Protein AF-A0A2J8MQV1-F1 (afdb_monomer_lite)

Secondary structure (DSSP, 8-state):
--TT-----SS--GGG-EEEEEEEEETTEEEEEEEEEPP----HHHHHHHHHHHHHHHHHHHHHHHHHHHHHHHHHHHHHHHHHHHIIIIIHHHHHHHHHHHHTS-HHHHHHHHHHHHHHHHHHHHHHHHHHHHHHHSPPPP----TTSHHHHTS--

Foldseek 3Di:
DPPPLDDDDDDDDQVPFAKDWRWDDDPVGIDIDIDTDDDDPPPVVVVVVVVVVVVVVVVVVVVVVVVVVVVVVVVVVVVVVVVVVCCVPPVVVVVVVVVVVVVPDDCVVVVVVVVVVVVVVVVVVVVVVVVVVVVVVPPDDPPPDDPPVVVVVVPPD

Radius of gyration: 40.16 Å; chains: 1; bounding box: 68×45×117 Å

InterPro domains:
  IPR013098 Immunoglobulin I-set [PF07679] (6-39)
  IPR013783 Immunoglobulin-like fold [G3DSA:2.60.40.10] (1-48)
  IPR036179 Immunoglobulin-like domain superfamily [SSF48726] (3-41)

Sequence (157 aa):
MHDSGLLNITKVSFSDRGKYTCVASNIYGTVNNTVTLRVIFTSGDMGVYYMVVCLVAFTIVMVLNITRLCMMSSHLKKTEKAINEFFRTEGAEKLQKAFEIAKRIPIITSAKTLELAKVTQFKTMEFARYIEELARSVPLPPLIMNCRTIMEEIMEV

Organism: Pan troglodytes (NCBI:txid9598)

Structure (mmCIF, N/CA/C/O backbone):
data_AF-A0A2J8MQV1-F1
#
_entry.id   AF-A0A2J8MQV1-F1
#
loop_
_atom_site.group_PDB
_atom_site.id
_atom_site.type_symbol
_atom_site.label_atom_id
_atom_site.label_alt_id
_atom_site.label_comp_id
_atom_site.label_asym_id
_atom_site.label_entity_id
_atom_site.label_seq_id
_atom_site.pdbx_PDB_ins_code
_atom_site.Cartn_x
_atom_site.Cartn_y
_atom_site.Cartn_z
_atom_site.occupancy
_atom_site.B_iso_or_equiv
_atom_site.auth_seq_id
_atom_site.auth_comp_id
_atom_site.auth_asym_id
_atom_site.auth_atom_id
_atom_site.pdbx_PDB_model_num
ATOM 1 N N . MET A 1 1 ? 18.955 -4.524 -45.601 1.00 44.69 1 MET A N 1
ATOM 2 C CA . MET A 1 1 ? 19.431 -3.339 -44.857 1.00 44.69 1 MET A CA 1
ATOM 3 C C . MET A 1 1 ? 18.470 -2.214 -45.195 1.00 44.69 1 MET A C 1
ATOM 5 O O . MET A 1 1 ? 18.226 -2.019 -46.374 1.00 44.69 1 MET A O 1
ATOM 9 N N . HIS A 1 2 ? 17.812 -1.593 -44.214 1.00 49.22 2 HIS A N 1
ATOM 10 C CA . HIS A 1 2 ? 16.998 -0.408 -44.497 1.00 49.22 2 HIS A CA 1
ATOM 11 C C . HIS A 1 2 ? 17.957 0.743 -44.821 1.00 49.22 2 HIS A C 1
ATOM 13 O O . HIS A 1 2 ? 18.796 1.081 -43.988 1.00 49.22 2 HIS A O 1
ATOM 19 N N . ASP A 1 3 ? 17.832 1.301 -46.023 1.00 57.62 3 ASP A N 1
ATOM 20 C CA . ASP A 1 3 ? 18.701 2.332 -46.621 1.00 57.62 3 ASP A CA 1
ATOM 21 C C . ASP A 1 3 ? 18.834 3.628 -45.793 1.00 57.62 3 ASP A C 1
ATOM 23 O O . ASP A 1 3 ? 19.667 4.481 -46.071 1.00 57.62 3 ASP A O 1
ATOM 27 N N . SER A 1 4 ? 18.020 3.791 -44.749 1.00 67.31 4 SER A N 1
ATOM 28 C CA . SER A 1 4 ? 17.912 5.012 -43.946 1.00 67.31 4 SER A CA 1
ATOM 29 C C . SER A 1 4 ? 18.487 4.907 -42.529 1.00 67.31 4 SER A C 1
ATOM 31 O O . SER A 1 4 ? 18.399 5.873 -41.774 1.00 67.31 4 SER A O 1
ATOM 33 N N . GLY A 1 5 ? 19.052 3.759 -42.126 1.00 78.19 5 GLY A N 1
ATOM 34 C CA . GLY A 1 5 ? 19.627 3.589 -40.779 1.00 78.19 5 GLY A CA 1
ATOM 35 C C . GLY A 1 5 ? 18.614 3.732 -39.629 1.00 78.19 5 GLY A C 1
ATOM 36 O O . GLY A 1 5 ? 19.009 3.927 -38.480 1.00 78.19 5 GLY A O 1
ATOM 37 N N . LEU A 1 6 ? 17.312 3.647 -39.925 1.00 84.12 6 LEU A N 1
ATOM 38 C CA . LEU A 1 6 ? 16.225 3.858 -38.971 1.00 84.12 6 LEU A CA 1
ATOM 39 C C . LEU A 1 6 ? 15.655 2.518 -38.474 1.00 84.12 6 LEU A C 1
ATOM 41 O O . LEU A 1 6 ? 15.270 1.668 -39.278 1.00 84.12 6 LEU A O 1
ATOM 45 N N . LEU A 1 7 ? 15.547 2.348 -37.152 1.00 87.94 7 LEU A N 1
ATOM 46 C CA . LEU A 1 7 ? 14.852 1.221 -36.519 1.00 87.94 7 LEU A CA 1
ATOM 47 C C . LEU A 1 7 ? 13.464 1.675 -36.044 1.00 87.94 7 LEU A C 1
ATOM 49 O O . LEU A 1 7 ? 13.370 2.512 -35.150 1.00 87.94 7 LEU A O 1
ATOM 53 N N . ASN A 1 8 ? 12.396 1.114 -36.622 1.00 90.06 8 ASN A N 1
ATOM 54 C CA . ASN A 1 8 ? 11.012 1.408 -36.237 1.00 90.06 8 ASN A CA 1
ATOM 55 C C . ASN A 1 8 ? 10.348 0.175 -35.599 1.00 90.06 8 ASN A C 1
ATOM 57 O O . ASN A 1 8 ? 10.250 -0.872 -36.237 1.00 90.06 8 ASN A O 1
ATOM 61 N N . ILE A 1 9 ? 9.882 0.304 -34.354 1.00 89.25 9 ILE A N 1
ATOM 62 C CA . ILE A 1 9 ? 9.206 -0.757 -33.590 1.00 89.25 9 ILE A CA 1
ATOM 63 C C . ILE A 1 9 ? 7.767 -0.297 -33.336 1.00 89.25 9 ILE A C 1
ATOM 65 O O . ILE A 1 9 ? 7.528 0.591 -32.524 1.00 89.25 9 ILE A O 1
ATOM 69 N N . THR A 1 10 ? 6.796 -0.881 -34.040 1.00 88.62 10 THR A N 1
ATOM 70 C CA . THR A 1 10 ? 5.396 -0.411 -34.033 1.00 88.62 10 THR A CA 1
ATOM 71 C C . THR A 1 10 ? 4.537 -1.009 -32.920 1.00 88.62 10 THR A C 1
ATOM 73 O O . THR A 1 10 ? 3.570 -0.387 -32.488 1.00 88.62 10 THR A O 1
ATOM 76 N N . LYS A 1 11 ? 4.870 -2.210 -32.439 1.00 88.88 11 LYS A N 1
ATOM 77 C CA . LYS A 1 11 ? 4.165 -2.897 -31.348 1.00 88.88 11 LYS A CA 1
ATOM 78 C C . LYS A 1 11 ? 5.157 -3.242 -30.248 1.00 88.88 11 LYS A C 1
ATOM 80 O O . LYS A 1 11 ? 5.698 -4.341 -30.228 1.00 88.88 11 LYS A O 1
ATOM 85 N N . VAL A 1 12 ? 5.407 -2.276 -29.370 1.00 88.75 12 VAL A N 1
ATOM 86 C CA . VAL A 1 12 ? 6.375 -2.425 -28.280 1.00 88.75 12 VAL A CA 1
ATOM 87 C C . VAL A 1 12 ? 5.858 -3.429 -27.247 1.00 88.75 12 VAL A C 1
ATOM 89 O O . VAL A 1 12 ? 4.745 -3.309 -26.737 1.00 88.75 12 VAL A O 1
ATOM 92 N N . SER A 1 13 ? 6.696 -4.405 -26.926 1.00 89.50 13 SER A N 1
ATOM 93 C CA . SER A 1 13 ? 6.485 -5.458 -25.938 1.00 89.50 13 SER A CA 1
ATOM 94 C C . SER A 1 13 ? 7.582 -5.415 -24.871 1.00 89.50 13 SER A C 1
ATOM 96 O O . SER A 1 13 ? 8.641 -4.821 -25.066 1.00 89.50 13 SER A O 1
ATOM 98 N N . PHE A 1 14 ? 7.378 -6.065 -23.723 1.00 87.94 14 PHE A N 1
ATOM 99 C CA . PHE A 1 14 ? 8.410 -6.082 -22.674 1.00 87.94 14 PHE A CA 1
ATOM 100 C C . PHE A 1 14 ? 9.694 -6.800 -23.104 1.00 87.94 14 PHE A C 1
ATOM 102 O O . PHE A 1 14 ? 10.765 -6.476 -22.598 1.00 87.94 14 PHE A O 1
ATOM 109 N N . SER A 1 15 ? 9.598 -7.741 -24.049 1.00 89.56 15 SER A N 1
ATOM 110 C CA . SER A 1 15 ? 10.752 -8.408 -24.659 1.00 89.56 15 SER A CA 1
ATOM 111 C C . SER A 1 15 ? 11.626 -7.472 -25.491 1.00 89.56 15 SER A C 1
ATOM 113 O O . SER A 1 15 ? 12.804 -7.765 -25.662 1.00 89.56 15 SER A O 1
ATOM 115 N N . ASP A 1 16 ? 11.099 -6.330 -25.943 1.00 91.88 16 ASP A N 1
ATOM 116 C CA . ASP A 1 16 ? 11.885 -5.315 -26.657 1.00 91.88 16 ASP A CA 1
ATOM 117 C C . ASP A 1 16 ? 12.737 -4.469 -25.700 1.00 91.88 16 ASP A C 1
ATOM 119 O O . ASP A 1 16 ? 13.541 -3.638 -26.112 1.00 91.88 16 ASP A O 1
ATOM 123 N N . ARG A 1 17 ? 12.594 -4.651 -24.384 1.00 93.19 17 ARG A N 1
ATOM 124 C CA . ARG A 1 17 ? 13.467 -3.992 -23.417 1.00 93.19 17 ARG A CA 1
ATOM 125 C C . ARG A 1 17 ? 14.894 -4.503 -23.594 1.00 93.19 17 ARG A C 1
ATOM 127 O O . ARG A 1 17 ? 15.179 -5.676 -23.371 1.00 93.19 17 ARG A O 1
ATOM 134 N N . GLY A 1 18 ? 15.824 -3.599 -23.875 1.00 94.56 18 GLY A N 1
ATOM 135 C CA . GLY A 1 18 ? 17.203 -4.004 -24.093 1.00 94.56 18 GLY A CA 1
ATOM 136 C C . GLY A 1 18 ? 18.123 -2.878 -24.522 1.00 94.56 18 GLY A C 1
ATOM 137 O O . GLY A 1 18 ? 17.766 -1.700 -24.526 1.00 94.56 18 GLY A O 1
ATOM 138 N N . LYS A 1 19 ? 19.350 -3.267 -24.856 1.00 95.25 19 LYS A N 1
ATOM 139 C CA . LYS A 1 19 ? 20.408 -2.378 -25.322 1.00 95.25 19 LYS A CA 1
ATOM 140 C C . LYS A 1 19 ? 20.495 -2.492 -26.845 1.00 95.25 19 LYS A C 1
ATOM 142 O O . LYS A 1 19 ? 20.796 -3.562 -27.362 1.00 95.25 19 LYS A O 1
ATOM 147 N N . TYR A 1 20 ? 20.230 -1.396 -27.540 1.00 93.75 20 TYR A N 1
ATOM 148 C CA . TYR A 1 20 ? 20.242 -1.305 -28.995 1.00 93.75 20 TYR A CA 1
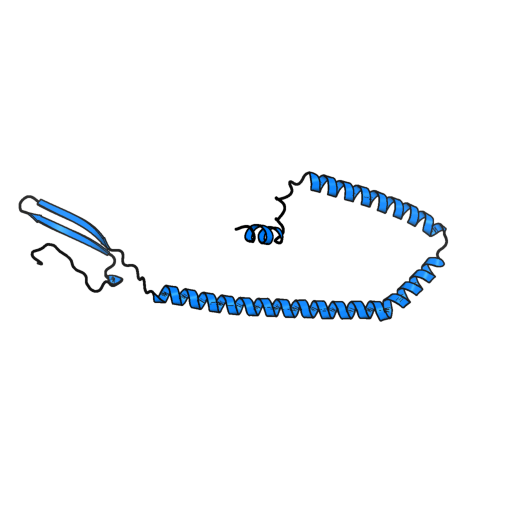ATOM 149 C C . TYR A 1 20 ? 21.486 -0.556 -29.447 1.00 93.75 20 TYR A C 1
ATOM 151 O O . TYR A 1 20 ? 21.658 0.622 -29.130 1.00 93.75 20 TYR A O 1
ATOM 159 N N . THR A 1 21 ? 22.347 -1.240 -30.193 1.00 93.38 21 THR A N 1
ATOM 160 C CA . THR A 1 21 ? 23.585 -0.667 -30.723 1.00 93.38 21 THR A CA 1
ATOM 161 C C . THR A 1 21 ? 23.430 -0.396 -32.212 1.00 93.38 21 THR A C 1
ATOM 163 O O . THR A 1 21 ? 23.207 -1.316 -32.993 1.00 93.38 21 THR A O 1
ATOM 166 N N . CYS A 1 22 ? 23.583 0.863 -32.606 1.00 91.56 22 CYS A N 1
ATOM 167 C CA . CYS A 1 22 ? 23.767 1.258 -33.992 1.00 91.56 22 CYS A CA 1
ATOM 168 C C . CYS A 1 22 ? 25.256 1.179 -34.336 1.00 91.56 22 CYS A C 1
ATOM 170 O O . CYS A 1 22 ? 26.084 1.753 -33.626 1.00 91.56 22 CYS A O 1
ATOM 172 N N . VAL A 1 23 ? 25.584 0.464 -35.408 1.00 91.06 23 VAL A N 1
ATOM 173 C CA . VAL A 1 23 ? 26.950 0.290 -35.909 1.00 91.06 23 VAL A CA 1
ATOM 174 C C . VAL A 1 23 ? 27.023 0.945 -37.283 1.00 91.06 23 VAL A C 1
ATOM 176 O O . VAL A 1 23 ? 26.394 0.468 -38.226 1.00 91.06 23 VAL A O 1
ATOM 179 N N . ALA A 1 24 ? 27.770 2.041 -37.392 1.00 90.12 24 ALA A N 1
ATOM 180 C CA . ALA A 1 24 ? 28.020 2.741 -38.647 1.00 90.12 24 ALA A CA 1
ATOM 181 C C . ALA A 1 24 ? 29.465 2.486 -39.082 1.00 90.12 24 ALA A C 1
ATOM 183 O O . ALA A 1 24 ? 30.393 2.752 -38.322 1.00 90.12 24 ALA A O 1
ATOM 184 N N . SER A 1 25 ? 29.666 1.972 -40.293 1.00 89.69 25 SER A N 1
ATOM 185 C CA . SER A 1 25 ? 30.989 1.622 -40.819 1.00 89.69 25 SER A CA 1
ATOM 186 C C . SER A 1 25 ? 31.221 2.297 -42.168 1.00 89.69 25 SER A C 1
ATOM 188 O O . SER A 1 25 ? 30.324 2.323 -43.010 1.00 89.69 25 SER A O 1
ATOM 190 N N . ASN A 1 26 ? 32.411 2.861 -42.364 1.00 88.62 26 ASN A N 1
ATOM 191 C CA . ASN A 1 26 ? 32.882 3.401 -43.636 1.00 88.62 26 ASN A CA 1
ATOM 192 C C . ASN A 1 26 ? 34.337 2.960 -43.895 1.00 88.62 26 ASN A C 1
ATOM 194 O O . ASN A 1 26 ? 34.946 2.265 -43.084 1.00 88.62 26 ASN A O 1
ATOM 198 N N . ILE A 1 27 ? 34.917 3.394 -45.017 1.00 93.75 27 ILE A N 1
ATOM 199 C CA . ILE A 1 27 ? 36.298 3.044 -45.402 1.00 93.75 27 ILE A CA 1
ATOM 200 C C . ILE A 1 27 ? 37.377 3.541 -44.422 1.00 93.75 27 ILE A C 1
ATOM 202 O O . ILE A 1 27 ? 38.510 3.075 -44.482 1.00 93.75 27 ILE A O 1
ATOM 206 N N . TYR A 1 28 ? 37.042 4.480 -43.535 1.00 91.75 28 TYR A N 1
ATOM 207 C CA . TYR A 1 28 ? 37.962 5.090 -42.574 1.00 91.75 28 TYR A CA 1
ATOM 208 C C . TYR A 1 28 ? 37.806 4.532 -41.152 1.00 91.75 28 TYR A C 1
ATOM 210 O O . TYR A 1 28 ? 38.646 4.811 -40.299 1.00 91.75 28 TYR A O 1
ATOM 218 N N . GLY A 1 29 ? 36.756 3.754 -40.867 1.00 90.62 29 GLY A N 1
ATOM 219 C CA . GLY A 1 29 ? 36.537 3.176 -39.545 1.00 90.62 29 GLY A CA 1
ATOM 220 C C . GLY A 1 29 ? 35.088 2.792 -39.256 1.00 90.62 29 GLY A C 1
ATOM 221 O O . GLY A 1 29 ? 34.203 2.870 -40.103 1.00 90.62 29 GLY A O 1
ATOM 222 N N . THR A 1 30 ? 34.849 2.353 -38.019 1.00 92.88 30 THR A N 1
ATOM 223 C CA . THR A 1 30 ? 33.524 1.948 -37.527 1.00 92.88 30 THR A CA 1
ATOM 224 C C . THR A 1 30 ? 33.219 2.646 -36.207 1.00 92.88 30 THR A C 1
ATOM 226 O O . THR A 1 30 ? 34.070 2.701 -35.321 1.00 92.88 30 THR A O 1
ATOM 229 N N . VAL A 1 31 ? 32.003 3.174 -36.073 1.00 92.12 31 VAL A N 1
ATOM 230 C CA . VAL A 1 31 ? 31.501 3.865 -34.884 1.00 92.12 31 VAL A CA 1
ATOM 231 C C . VAL A 1 31 ? 30.268 3.140 -34.362 1.00 92.12 31 VAL A C 1
ATOM 233 O O . VAL A 1 31 ? 29.344 2.839 -35.118 1.00 92.12 31 VAL A O 1
ATOM 236 N N . ASN A 1 32 ? 30.242 2.909 -33.049 1.00 93.56 32 ASN A N 1
ATOM 237 C CA . ASN A 1 32 ? 29.134 2.257 -32.364 1.00 93.56 32 ASN A CA 1
ATOM 238 C C . ASN A 1 32 ? 28.455 3.253 -31.425 1.00 93.56 32 ASN A C 1
ATOM 240 O O . ASN A 1 32 ? 29.099 3.791 -30.527 1.00 93.56 32 ASN A O 1
ATOM 244 N N . ASN A 1 33 ? 27.150 3.453 -31.586 1.00 91.94 33 ASN A N 1
ATOM 245 C CA . ASN A 1 33 ? 26.333 4.212 -30.644 1.00 91.94 33 ASN A CA 1
ATOM 246 C C . ASN A 1 33 ? 25.327 3.283 -29.981 1.00 91.94 33 ASN A C 1
ATOM 248 O O . ASN A 1 33 ? 24.664 2.509 -30.664 1.00 91.94 33 ASN A O 1
ATOM 252 N N . THR A 1 34 ? 25.193 3.36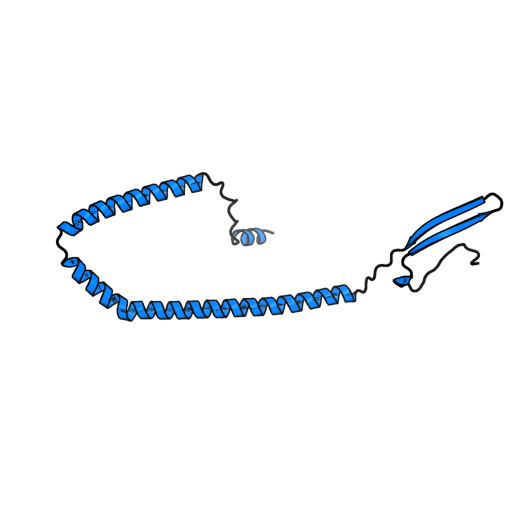0 -28.661 1.00 94.06 34 THR A N 1
ATOM 253 C CA . THR A 1 34 ? 24.301 2.461 -27.940 1.00 94.06 34 THR A CA 1
ATOM 254 C C . THR A 1 34 ? 23.243 3.190 -27.126 1.00 94.06 34 THR A C 1
ATOM 256 O O . THR A 1 34 ? 23.564 4.041 -26.304 1.00 94.06 34 THR A O 1
ATOM 259 N N . VAL A 1 35 ? 21.987 2.774 -27.289 1.00 93.50 35 VAL A N 1
ATOM 260 C CA . VAL A 1 35 ? 20.816 3.282 -26.569 1.00 93.50 35 VAL A CA 1
ATOM 261 C C . VAL A 1 35 ? 20.188 2.158 -25.747 1.00 93.50 35 VAL A C 1
ATOM 263 O O . VAL A 1 35 ? 20.167 1.005 -26.165 1.00 93.50 35 VAL A O 1
ATOM 266 N N . THR A 1 36 ? 19.671 2.474 -24.562 1.00 94.81 36 THR A N 1
ATOM 267 C CA . THR A 1 36 ? 18.910 1.511 -23.750 1.00 94.81 36 THR A CA 1
ATOM 268 C C . THR A 1 36 ? 17.424 1.809 -23.875 1.00 94.81 36 THR A C 1
ATOM 270 O O . THR A 1 36 ? 16.970 2.865 -23.440 1.00 94.81 36 THR A O 1
ATOM 273 N N . LEU A 1 37 ? 16.662 0.877 -24.441 1.00 93.19 37 LEU A N 1
ATOM 274 C CA . LEU A 1 37 ? 15.211 0.968 -24.534 1.00 93.19 37 LEU A CA 1
ATOM 275 C C . LEU A 1 37 ? 14.584 0.443 -23.239 1.00 93.19 37 LEU A C 1
ATOM 277 O O . LEU A 1 37 ? 14.739 -0.728 -22.882 1.00 93.19 37 LEU A O 1
ATOM 281 N N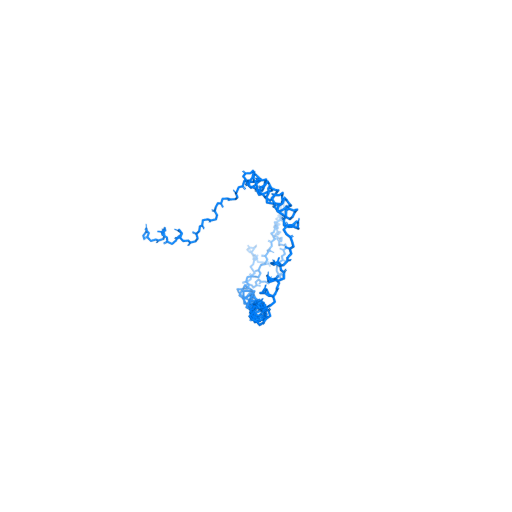 . ARG A 1 38 ? 13.868 1.317 -22.523 1.00 91.12 38 ARG A N 1
ATOM 282 C CA . ARG A 1 38 ? 13.066 0.946 -21.353 1.00 91.12 38 ARG A CA 1
ATOM 283 C C . ARG A 1 38 ? 11.598 0.899 -21.752 1.00 91.12 38 ARG A C 1
ATOM 285 O O . ARG A 1 38 ? 11.035 1.913 -22.145 1.00 91.12 38 ARG A O 1
ATOM 292 N N . VAL A 1 39 ? 10.983 -0.265 -21.589 1.00 89.31 39 VAL A N 1
ATOM 293 C CA . VAL A 1 39 ? 9.549 -0.458 -21.815 1.00 89.31 39 VAL A CA 1
ATOM 294 C C . VAL A 1 39 ? 8.835 -0.429 -20.468 1.00 89.31 39 VAL A C 1
ATOM 296 O O . VAL A 1 39 ? 9.226 -1.143 -19.543 1.00 89.31 39 VAL A O 1
ATOM 299 N N . ILE A 1 40 ? 7.815 0.421 -20.349 1.00 82.94 40 ILE A N 1
ATOM 300 C CA . ILE A 1 40 ? 6.962 0.531 -19.162 1.00 82.94 40 ILE A CA 1
ATOM 301 C C . ILE A 1 40 ? 5.549 0.164 -19.599 1.00 82.94 40 ILE A C 1
ATOM 303 O O . ILE A 1 40 ? 5.007 0.771 -20.519 1.00 82.94 40 ILE A O 1
ATOM 307 N N . PHE A 1 41 ? 4.949 -0.824 -18.939 1.00 74.00 41 PHE A N 1
ATOM 308 C CA . PHE A 1 41 ? 3.528 -1.090 -19.107 1.00 74.00 41 PHE A CA 1
ATOM 309 C C . PHE A 1 41 ? 2.735 -0.036 -18.341 1.00 74.00 41 PHE A C 1
ATOM 311 O O . PHE A 1 41 ? 2.586 -0.113 -17.126 1.00 74.00 41 PHE A O 1
ATOM 318 N N . THR A 1 42 ? 2.210 0.947 -19.064 1.00 68.69 42 THR A N 1
ATOM 319 C CA . THR A 1 42 ? 1.131 1.810 -18.581 1.00 68.69 42 THR A CA 1
ATOM 320 C C . THR A 1 42 ? -0.190 1.226 -19.062 1.00 68.69 42 THR A C 1
ATOM 322 O O . THR A 1 42 ? -0.921 1.835 -19.839 1.00 68.69 42 THR A O 1
ATOM 325 N N . SER A 1 43 ? -0.485 -0.011 -18.669 1.00 67.19 43 SER A N 1
ATOM 326 C CA . SER A 1 43 ? -1.851 -0.516 -18.776 1.00 67.19 43 SER A CA 1
ATOM 327 C C . SER A 1 43 ? -2.693 0.364 -17.860 1.00 67.19 43 SER A C 1
ATOM 329 O O . SER A 1 43 ? -2.564 0.260 -16.637 1.00 67.19 43 SER A O 1
ATOM 331 N N . GLY A 1 44 ? -3.496 1.258 -18.442 1.00 65.62 44 GLY A N 1
ATOM 332 C CA . GLY A 1 44 ? -4.405 2.136 -17.697 1.00 65.62 44 GLY A CA 1
ATOM 333 C C . GLY A 1 44 ? -5.252 1.367 -16.677 1.00 65.62 44 GLY A C 1
ATOM 334 O O . GLY A 1 44 ? -5.576 1.890 -15.616 1.00 65.62 44 GLY A O 1
ATOM 335 N N . ASP A 1 45 ? -5.473 0.078 -16.933 1.00 66.62 45 ASP A N 1
ATOM 336 C CA . ASP A 1 45 ? -6.236 -0.831 -16.086 1.00 66.62 45 ASP A CA 1
ATOM 337 C C . ASP A 1 45 ? -5.498 -1.308 -14.832 1.00 66.62 45 ASP A C 1
ATOM 339 O O . ASP A 1 45 ? -6.150 -1.617 -13.842 1.00 66.62 45 ASP A O 1
ATOM 343 N N . MET A 1 46 ? -4.159 -1.347 -14.807 1.00 78.19 46 MET A N 1
ATOM 344 C CA . MET A 1 46 ? -3.439 -1.797 -13.602 1.00 78.19 46 MET A CA 1
ATOM 345 C C . MET A 1 46 ? -3.589 -0.788 -12.467 1.00 78.19 46 MET A C 1
ATOM 347 O O . MET A 1 46 ? -3.779 -1.182 -11.320 1.00 78.19 46 MET A O 1
ATOM 351 N N . GLY A 1 47 ? -3.588 0.511 -12.782 1.00 80.25 47 GLY A N 1
ATOM 352 C CA . GLY A 1 47 ? -3.899 1.554 -11.804 1.00 80.25 47 GLY A CA 1
ATOM 353 C C . GLY A 1 47 ? -5.315 1.393 -11.252 1.00 80.25 47 GLY A C 1
ATOM 354 O O . GLY A 1 47 ? -5.499 1.333 -10.040 1.00 80.25 47 GLY A O 1
ATOM 355 N N . VAL A 1 48 ? -6.306 1.234 -12.134 1.00 84.31 48 VAL A N 1
ATOM 356 C CA . VAL A 1 48 ? -7.712 1.033 -11.744 1.00 84.31 48 VAL A CA 1
ATOM 357 C C . VAL A 1 48 ? -7.889 -0.247 -10.922 1.00 84.31 48 VAL A C 1
ATOM 359 O O . VAL A 1 48 ? -8.578 -0.226 -9.906 1.00 84.31 48 VAL A O 1
ATOM 362 N N . TYR A 1 49 ? -7.213 -1.335 -11.291 1.00 87.62 49 TYR A N 1
ATOM 363 C CA . TYR A 1 49 ? -7.220 -2.595 -10.553 1.00 87.62 49 TYR A CA 1
ATOM 364 C C . TYR A 1 49 ? -6.724 -2.412 -9.114 1.00 87.62 49 TYR A C 1
ATOM 366 O O . TYR A 1 49 ? -7.427 -2.787 -8.176 1.00 87.62 49 TYR A O 1
ATOM 374 N N . TYR A 1 50 ? -5.564 -1.775 -8.915 1.00 88.75 50 TYR A N 1
ATOM 375 C CA . TYR A 1 50 ? -5.055 -1.508 -7.566 1.00 88.75 50 TYR A CA 1
ATOM 376 C C . TYR A 1 50 ? -5.977 -0.571 -6.778 1.00 88.75 50 TYR A C 1
ATOM 378 O O . TYR A 1 50 ? -6.196 -0.807 -5.592 1.00 88.75 50 TYR A O 1
ATOM 386 N N . MET A 1 51 ? -6.578 0.436 -7.420 1.00 90.69 51 MET A N 1
ATOM 387 C CA . MET A 1 51 ? -7.548 1.320 -6.762 1.00 90.69 51 MET A CA 1
ATOM 388 C C . MET A 1 51 ? -8.786 0.556 -6.284 1.00 90.69 51 MET A C 1
ATOM 390 O O . MET A 1 51 ? -9.201 0.719 -5.138 1.00 90.69 51 MET A O 1
ATOM 394 N N . VAL A 1 52 ? -9.348 -0.319 -7.120 1.00 93.19 52 VAL A N 1
ATOM 395 C CA . VAL A 1 52 ? -10.507 -1.146 -6.755 1.00 93.19 52 VAL A CA 1
ATOM 396 C C . VAL A 1 52 ? -10.153 -2.115 -5.627 1.00 93.19 52 VAL A C 1
ATOM 398 O O . VAL A 1 52 ? -10.888 -2.193 -4.644 1.00 93.19 52 VAL A O 1
ATOM 401 N N . VAL A 1 53 ? -9.012 -2.805 -5.714 1.00 95.56 53 VAL A N 1
ATOM 402 C CA . VAL A 1 53 ? -8.540 -3.715 -4.655 1.00 95.56 53 VAL A CA 1
ATOM 403 C C . VAL A 1 53 ? -8.372 -2.972 -3.329 1.00 95.56 53 VAL A C 1
ATOM 405 O O . VAL A 1 53 ? -8.835 -3.455 -2.295 1.00 95.56 53 VAL A O 1
ATOM 408 N N . CYS A 1 54 ? -7.778 -1.777 -3.350 1.00 95.88 54 CYS A N 1
ATOM 409 C CA . CYS A 1 54 ? -7.643 -0.935 -2.165 1.00 95.88 54 CYS A CA 1
ATOM 410 C C . CYS A 1 54 ? -9.008 -0.561 -1.578 1.00 95.88 54 CYS A C 1
ATOM 412 O O . CYS A 1 54 ? -9.211 -0.731 -0.379 1.00 95.88 54 CYS A O 1
ATOM 414 N N . LEU A 1 55 ? -9.964 -0.104 -2.393 1.00 96.62 55 LEU A N 1
ATOM 415 C CA . LEU A 1 55 ? -11.306 0.255 -1.917 1.00 96.62 55 LEU A CA 1
ATOM 416 C C . LEU A 1 55 ? -12.029 -0.938 -1.276 1.00 96.62 55 LEU A C 1
ATOM 418 O O . LEU A 1 55 ? -12.615 -0.806 -0.199 1.00 96.62 55 LEU A O 1
ATOM 422 N N . VAL A 1 56 ? -11.945 -2.120 -1.887 1.00 97.56 56 VAL A N 1
ATOM 423 C CA . VAL A 1 56 ? -12.520 -3.348 -1.318 1.00 97.56 56 VAL A CA 1
ATOM 424 C C . VAL A 1 56 ? -11.848 -3.694 0.015 1.00 97.56 56 VAL A C 1
ATOM 426 O O . VAL A 1 56 ? -12.533 -3.952 1.002 1.00 97.56 56 VAL A O 1
ATOM 429 N N . ALA A 1 57 ? -10.520 -3.627 0.099 1.00 97.12 57 ALA A N 1
ATOM 430 C CA . ALA A 1 57 ? -9.807 -3.878 1.349 1.00 97.12 57 ALA A CA 1
ATOM 431 C C . ALA A 1 57 ? -10.193 -2.871 2.450 1.00 97.12 57 ALA A C 1
ATOM 433 O O . ALA A 1 57 ? -10.490 -3.273 3.576 1.00 97.12 57 ALA A O 1
ATOM 434 N N . PHE A 1 58 ? -10.258 -1.575 2.129 1.00 97.88 58 PHE A N 1
ATOM 435 C CA . PHE A 1 58 ? -10.654 -0.528 3.073 1.00 97.88 58 PHE A CA 1
ATOM 436 C C . PHE A 1 58 ? -12.079 -0.719 3.590 1.00 97.88 58 PHE A C 1
ATOM 438 O O . PHE A 1 58 ? -12.304 -0.600 4.792 1.00 97.88 58 PHE A O 1
ATOM 445 N N . THR A 1 59 ? -13.032 -1.052 2.719 1.00 97.38 59 THR A N 1
ATOM 446 C CA . THR A 1 59 ? -14.425 -1.289 3.134 1.00 97.38 59 THR A CA 1
ATOM 447 C C . THR A 1 59 ? -14.546 -2.496 4.065 1.00 97.38 59 THR A C 1
ATOM 449 O O . THR A 1 59 ? -15.204 -2.395 5.101 1.00 97.38 59 THR A O 1
ATOM 452 N N . ILE A 1 60 ? -13.847 -3.600 3.778 1.00 97.56 60 ILE A N 1
ATOM 453 C CA . ILE A 1 60 ? -13.810 -4.782 4.656 1.00 97.56 60 ILE A CA 1
ATOM 454 C C . ILE A 1 60 ? -13.217 -4.417 6.021 1.00 97.56 60 ILE A C 1
ATOM 456 O O . ILE A 1 60 ? -13.819 -4.697 7.059 1.00 97.56 60 ILE A O 1
ATOM 460 N N . VAL A 1 61 ? -12.059 -3.750 6.034 1.00 97.31 61 VAL A N 1
ATOM 461 C CA . VAL A 1 61 ? -11.394 -3.321 7.271 1.00 97.31 61 VAL A CA 1
ATOM 462 C C . VAL A 1 61 ? -12.291 -2.372 8.066 1.00 97.31 61 VAL A C 1
ATOM 464 O O . VAL A 1 61 ? -12.408 -2.517 9.281 1.00 97.31 61 VAL A O 1
ATOM 467 N N . MET A 1 62 ? -12.970 -1.433 7.410 1.00 96.69 62 MET A N 1
ATOM 468 C CA . MET A 1 62 ? -13.888 -0.502 8.061 1.00 96.69 62 MET A CA 1
ATOM 469 C C . MET A 1 62 ? -15.062 -1.235 8.717 1.00 96.69 62 MET A C 1
ATOM 471 O O . MET A 1 62 ? -15.344 -0.987 9.886 1.00 96.69 62 MET A O 1
ATOM 475 N N . VAL A 1 63 ? -15.700 -2.189 8.029 1.00 96.81 63 VAL A N 1
ATOM 476 C CA . VAL A 1 63 ? -16.797 -2.989 8.605 1.00 96.81 63 VAL A CA 1
ATOM 477 C C . VAL A 1 63 ? -16.312 -3.821 9.796 1.00 96.81 63 VAL A C 1
ATOM 479 O O . VAL A 1 63 ? -16.981 -3.868 10.830 1.00 96.81 63 VAL A O 1
ATOM 482 N N . LEU A 1 64 ? -15.127 -4.433 9.709 1.00 96.12 64 LEU A N 1
ATOM 483 C CA . LEU A 1 64 ? -14.531 -5.171 10.829 1.00 96.12 64 LEU A CA 1
ATOM 484 C C . LEU A 1 64 ? -14.239 -4.259 12.032 1.00 96.12 64 LEU A C 1
ATOM 486 O O . LEU A 1 64 ? -14.500 -4.634 13.175 1.00 96.12 64 LEU A O 1
ATOM 490 N N . ASN A 1 65 ? -13.751 -3.042 11.797 1.00 92.25 65 ASN A N 1
ATOM 491 C CA . ASN A 1 65 ? -13.505 -2.072 12.864 1.00 92.25 65 ASN A CA 1
ATOM 492 C C . ASN A 1 65 ? -14.807 -1.552 13.488 1.00 92.25 65 ASN A C 1
ATOM 494 O O . ASN A 1 65 ? -14.910 -1.486 14.713 1.00 92.25 65 ASN A O 1
ATOM 498 N N . ILE A 1 66 ? -15.826 -1.251 12.677 1.00 95.12 66 ILE A N 1
ATOM 499 C CA . ILE A 1 66 ? -17.145 -0.823 13.162 1.00 95.12 66 ILE A CA 1
ATOM 500 C C . ILE A 1 66 ? -17.781 -1.932 13.999 1.00 95.12 66 ILE A C 1
ATOM 502 O O . ILE A 1 66 ? -18.226 -1.678 15.112 1.00 95.12 66 ILE A O 1
ATOM 506 N N . THR A 1 67 ? -17.779 -3.177 13.521 1.00 93.56 67 THR A N 1
ATOM 507 C CA . THR A 1 67 ? -18.345 -4.308 14.275 1.00 93.56 67 THR A CA 1
ATOM 508 C C . THR A 1 67 ? -17.611 -4.548 15.596 1.00 93.56 67 THR A C 1
ATOM 510 O O . THR A 1 67 ? -18.264 -4.761 16.618 1.00 93.56 67 THR A O 1
ATOM 513 N N . ARG A 1 68 ? -16.274 -4.439 15.628 1.00 92.94 68 ARG A N 1
ATOM 514 C CA . ARG A 1 68 ? -15.486 -4.479 16.876 1.00 92.94 68 ARG A CA 1
ATOM 515 C C . ARG A 1 68 ? -15.878 -3.361 17.840 1.00 92.94 68 ARG A C 1
ATOM 517 O O . ARG A 1 68 ? -16.100 -3.635 19.020 1.00 92.94 68 ARG A O 1
ATOM 524 N N . LEU A 1 69 ? -16.010 -2.132 17.342 1.00 92.75 69 LEU A N 1
ATOM 525 C CA . LEU A 1 69 ? -16.411 -0.973 18.139 1.00 92.75 69 LEU A CA 1
ATOM 526 C C . LEU A 1 69 ? -17.839 -1.126 18.682 1.00 92.75 69 LEU A C 1
ATOM 528 O O . LEU A 1 69 ? -18.089 -0.864 19.858 1.00 92.75 69 LEU A O 1
ATOM 532 N N . CYS A 1 70 ? -18.776 -1.599 17.859 1.00 88.38 70 CYS A N 1
ATOM 533 C CA . CYS A 1 70 ? -20.157 -1.880 18.246 1.00 88.38 70 CYS A CA 1
ATOM 534 C C . CYS A 1 70 ? -20.247 -2.992 19.296 1.00 88.38 70 CYS A C 1
ATOM 536 O O . CYS A 1 70 ? -20.973 -2.850 20.278 1.00 88.38 70 CYS A O 1
ATOM 538 N N . MET A 1 71 ? -19.483 -4.079 19.146 1.00 87.25 71 MET A N 1
ATOM 539 C CA . MET A 1 71 ? -19.428 -5.118 20.174 1.00 87.25 71 MET A CA 1
ATOM 540 C C . MET A 1 71 ? -18.878 -4.554 21.488 1.00 87.25 71 MET A C 1
ATOM 542 O O . MET A 1 71 ? -19.527 -4.705 22.521 1.00 87.25 71 MET A O 1
ATOM 546 N N . MET A 1 72 ? -17.760 -3.825 21.458 1.00 90.06 72 MET A N 1
ATOM 547 C CA . MET A 1 72 ? -17.154 -3.248 22.664 1.00 90.06 72 MET A CA 1
ATOM 548 C C . MET A 1 72 ? -18.078 -2.236 23.356 1.00 90.06 72 MET A C 1
ATOM 550 O O . MET A 1 72 ? -18.322 -2.330 24.556 1.00 90.06 72 MET A O 1
ATOM 554 N N . SER A 1 73 ? -18.670 -1.313 22.598 1.00 85.69 73 SER A N 1
ATOM 555 C CA . SER A 1 73 ? -19.650 -0.351 23.123 1.00 85.69 73 SER A CA 1
ATOM 556 C C . SER A 1 73 ? -20.905 -1.030 23.679 1.00 85.69 73 SER A C 1
ATOM 558 O O . SER A 1 73 ? -21.434 -0.592 24.700 1.00 85.69 73 SER A O 1
ATOM 560 N N . SER A 1 74 ? -21.361 -2.133 23.075 1.00 88.12 74 SER A N 1
ATOM 561 C CA . SER A 1 74 ? -22.481 -2.915 23.613 1.00 88.12 74 SER A CA 1
ATOM 562 C C . SER A 1 74 ? -22.128 -3.593 24.941 1.00 88.12 74 SER A C 1
ATOM 564 O O . SER A 1 74 ? -22.961 -3.623 25.849 1.00 88.12 74 SER A O 1
ATOM 566 N N . HIS A 1 75 ? -20.891 -4.082 25.088 1.00 82.62 75 HIS A N 1
ATOM 567 C CA . HIS A 1 75 ? -20.384 -4.628 26.344 1.00 82.62 75 HIS A CA 1
ATOM 568 C C . HIS A 1 75 ? -20.312 -3.547 27.421 1.00 82.62 75 HIS A C 1
ATOM 570 O O . HIS A 1 75 ? -20.812 -3.779 28.517 1.00 82.62 75 HIS A O 1
ATOM 576 N N . LEU A 1 76 ? -19.799 -2.358 27.089 1.00 78.62 76 LEU A N 1
ATOM 577 C CA . LEU A 1 76 ? -19.743 -1.225 28.015 1.00 78.62 76 LEU A CA 1
ATOM 578 C C . LEU A 1 76 ? -21.138 -0.792 28.489 1.00 78.62 76 LEU A C 1
ATOM 580 O O . LEU A 1 76 ? -21.354 -0.640 29.689 1.00 78.62 76 LEU A O 1
ATOM 584 N N . LYS A 1 77 ? -22.119 -0.693 27.581 1.00 84.62 77 LYS A N 1
ATOM 585 C CA . LYS A 1 77 ? -23.517 -0.402 27.952 1.00 84.62 77 LYS A CA 1
ATOM 586 C C . LYS A 1 77 ? -24.128 -1.478 28.848 1.00 84.62 77 LYS A C 1
ATOM 588 O O . LYS A 1 77 ? -24.871 -1.162 29.776 1.00 84.62 77 LYS A O 1
ATOM 593 N N . LYS A 1 78 ? -23.838 -2.757 28.581 1.00 85.06 78 LYS A N 1
ATOM 594 C CA . LYS A 1 78 ? -24.290 -3.861 29.442 1.00 85.06 78 LYS A CA 1
ATOM 595 C C . LYS A 1 78 ? -23.654 -3.775 30.830 1.00 85.06 78 LYS A C 1
ATOM 597 O O . LYS A 1 78 ? -24.368 -3.944 31.814 1.00 85.06 78 LYS A O 1
ATOM 602 N N . THR A 1 79 ? -22.355 -3.477 30.919 1.00 79.44 79 THR A N 1
ATOM 603 C CA . THR A 1 79 ? -21.665 -3.315 32.207 1.00 79.44 79 THR A CA 1
ATOM 604 C C . THR A 1 79 ? -22.159 -2.093 32.970 1.00 79.44 79 THR A C 1
ATOM 606 O O . THR A 1 79 ? -22.403 -2.198 34.163 1.00 79.44 79 THR A O 1
ATOM 609 N N . GLU A 1 80 ? -22.394 -0.968 32.294 1.00 85.81 80 GLU A N 1
ATOM 610 C CA . GLU A 1 80 ? -22.945 0.246 32.904 1.00 85.81 80 GLU A CA 1
ATOM 611 C C . GLU A 1 80 ? -24.325 -0.021 33.510 1.00 85.81 80 GLU A C 1
ATOM 613 O O . GLU A 1 80 ? -24.566 0.302 34.672 1.00 85.81 80 GLU A O 1
ATOM 618 N N . LYS A 1 81 ? -25.215 -0.686 32.761 1.00 84.31 81 LYS A N 1
ATOM 619 C CA . LYS A 1 81 ? -26.547 -1.047 33.257 1.00 84.31 81 LYS A CA 1
ATOM 620 C C . LYS A 1 81 ? -26.469 -1.976 34.473 1.00 84.31 81 LYS A C 1
ATOM 622 O O . LYS A 1 81 ? -27.178 -1.737 35.445 1.00 84.31 81 LYS A O 1
ATOM 627 N N . ALA A 1 82 ? -25.602 -2.990 34.433 1.00 81.69 82 ALA A N 1
ATOM 628 C CA . ALA A 1 82 ? -25.416 -3.923 35.545 1.00 81.69 82 ALA A CA 1
ATOM 629 C C . ALA A 1 82 ? -24.864 -3.226 36.800 1.00 81.69 82 ALA A C 1
ATOM 631 O O . ALA A 1 82 ? -25.346 -3.474 37.901 1.00 81.69 82 ALA A O 1
ATOM 632 N N . ILE A 1 83 ? -23.901 -2.314 36.634 1.00 80.31 83 ILE A N 1
ATOM 633 C CA . ILE A 1 83 ? -23.347 -1.511 37.730 1.00 80.31 83 ILE A CA 1
ATOM 634 C C . ILE A 1 83 ? -24.429 -0.594 38.316 1.00 80.31 83 ILE A C 1
ATOM 636 O O . ILE A 1 83 ? -24.616 -0.566 39.531 1.00 80.31 83 ILE A O 1
ATOM 640 N N . ASN A 1 84 ? -25.180 0.119 37.473 1.00 77.69 84 ASN A N 1
ATOM 641 C CA . ASN A 1 84 ? -26.247 1.015 37.919 1.00 77.69 84 ASN A CA 1
ATOM 642 C C . ASN A 1 84 ? -27.355 0.263 38.677 1.00 77.69 84 ASN A C 1
ATOM 644 O O . ASN A 1 84 ? -27.897 0.760 39.660 1.00 77.69 84 ASN A O 1
ATOM 648 N N . GLU A 1 85 ? -27.671 -0.959 38.250 1.00 81.12 85 GLU A N 1
ATOM 649 C CA . GLU A 1 85 ? -28.645 -1.817 38.921 1.00 81.12 85 GLU A CA 1
ATOM 650 C C . GLU A 1 85 ? -28.122 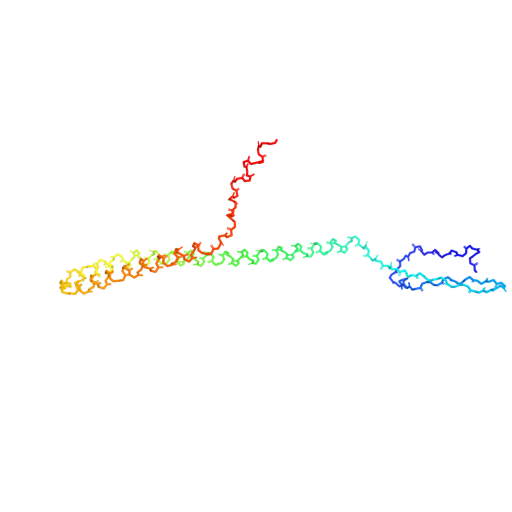-2.329 40.271 1.00 81.12 85 GLU A C 1
ATOM 652 O O . GLU A 1 85 ? -28.835 -2.216 41.267 1.00 81.12 85 GLU A O 1
ATOM 657 N N . PHE A 1 86 ? -26.855 -2.754 40.341 1.00 73.12 86 PHE A N 1
ATOM 658 C CA . PHE A 1 86 ? -26.189 -3.180 41.578 1.00 73.12 86 PHE A CA 1
ATOM 659 C C . PHE A 1 86 ? -26.144 -2.066 42.639 1.00 73.12 86 PHE A C 1
ATOM 661 O O . PHE A 1 86 ? -26.483 -2.284 43.804 1.00 73.12 86 PHE A O 1
ATOM 668 N N . PHE A 1 87 ? -25.797 -0.837 42.241 1.00 69.75 87 PHE A N 1
ATOM 669 C CA . PHE A 1 87 ? -25.830 0.320 43.143 1.00 69.75 87 PHE A CA 1
ATOM 670 C C . PHE A 1 87 ? -27.251 0.676 43.594 1.00 69.75 87 PHE A C 1
ATOM 672 O O . PHE A 1 87 ? -27.439 1.110 44.732 1.00 69.75 87 PHE A O 1
ATOM 679 N N . ARG A 1 88 ? -28.256 0.465 42.737 1.00 70.31 88 ARG A N 1
ATOM 680 C CA . ARG A 1 88 ? -29.656 0.740 43.068 1.00 70.31 88 ARG A CA 1
ATOM 681 C C . ARG A 1 88 ? -30.249 -0.278 44.045 1.00 70.31 88 ARG A C 1
ATOM 683 O O . ARG A 1 88 ? -31.077 0.116 44.860 1.00 70.31 88 ARG A O 1
ATOM 690 N N . THR A 1 89 ? -29.848 -1.550 43.981 1.00 67.50 89 THR A N 1
ATOM 691 C CA . THR A 1 89 ? -30.416 -2.617 44.825 1.00 67.50 89 THR A CA 1
ATOM 692 C C . THR A 1 89 ? -29.604 -2.909 46.084 1.00 67.50 89 THR A C 1
ATOM 694 O O . THR A 1 89 ? -30.196 -3.120 47.133 1.00 67.50 89 THR A O 1
ATOM 697 N N . GLU A 1 90 ? -28.269 -2.905 46.020 1.00 63.00 90 GLU A N 1
ATOM 698 C CA . GLU A 1 90 ? -27.414 -3.183 47.187 1.00 63.00 90 GLU A CA 1
ATOM 699 C C . GLU A 1 90 ? -26.729 -1.932 47.745 1.00 63.00 90 GLU A C 1
ATOM 701 O O . GLU A 1 90 ? -26.458 -1.865 48.944 1.00 63.00 90 GLU A O 1
ATOM 706 N N . GLY A 1 91 ? -26.467 -0.922 46.910 1.00 60.16 91 GLY A N 1
ATOM 707 C CA . GLY A 1 91 ? -25.690 0.261 47.288 1.00 60.16 91 GLY A CA 1
ATOM 708 C C . GLY A 1 91 ? -26.350 1.111 48.372 1.00 60.16 91 GLY A C 1
ATOM 709 O O . GLY A 1 91 ? -25.717 1.379 49.387 1.00 60.16 91 GLY A O 1
ATOM 710 N N . ALA A 1 92 ? -27.616 1.504 48.212 1.00 63.28 92 ALA A N 1
ATOM 711 C CA . ALA A 1 92 ? -28.286 2.374 49.185 1.00 63.28 92 ALA A CA 1
ATOM 712 C C . ALA A 1 92 ? -28.421 1.713 50.570 1.00 63.28 92 ALA A C 1
ATOM 714 O O . ALA A 1 92 ? -28.088 2.318 51.585 1.00 63.28 92 ALA A O 1
ATOM 715 N N . GLU A 1 93 ? -28.832 0.445 50.619 1.00 65.75 93 GLU A N 1
ATOM 716 C CA . GLU A 1 93 ? -29.074 -0.261 51.880 1.00 65.75 93 GLU A CA 1
ATOM 717 C C . GLU A 1 93 ? -27.766 -0.631 52.603 1.00 65.75 93 GLU A C 1
ATOM 719 O O . GLU A 1 93 ? -27.646 -0.449 53.818 1.00 65.75 93 GLU A O 1
ATOM 724 N N . LYS A 1 94 ? -26.734 -1.080 51.869 1.00 65.81 94 LYS A N 1
ATOM 725 C CA . LYS A 1 94 ? -25.412 -1.387 52.445 1.00 65.81 94 LYS A CA 1
ATOM 726 C C . LYS A 1 94 ? -24.672 -0.117 52.869 1.00 65.81 94 LYS A C 1
ATOM 728 O O . LYS A 1 94 ? -24.047 -0.128 53.928 1.00 65.81 94 LYS A O 1
ATOM 733 N N . LEU A 1 95 ? -24.764 0.971 52.096 1.00 65.50 95 LEU A N 1
ATOM 734 C CA . LEU A 1 95 ? -24.153 2.264 52.428 1.00 65.50 95 LEU A CA 1
ATOM 735 C C . LEU A 1 95 ? -24.811 2.881 53.667 1.00 65.50 95 LEU A C 1
ATOM 737 O O . LEU A 1 95 ? -24.110 3.346 54.561 1.00 65.50 95 LEU A O 1
ATOM 741 N N . GLN A 1 96 ? -26.140 2.814 53.775 1.00 65.12 96 GLN A N 1
ATOM 742 C CA . GLN A 1 96 ? -26.870 3.311 54.942 1.00 65.12 96 GLN A CA 1
ATOM 743 C C . GLN A 1 96 ? -26.558 2.494 56.202 1.00 65.12 96 GLN A C 1
ATOM 745 O O . GLN A 1 96 ? -26.351 3.057 57.276 1.00 65.12 96 GLN A O 1
ATOM 750 N N . LYS A 1 97 ? -26.431 1.168 56.066 1.00 70.62 97 LYS A N 1
ATOM 751 C CA . LYS A 1 97 ? -26.025 0.279 57.162 1.00 70.62 97 LYS A CA 1
ATOM 752 C C . LYS A 1 97 ? -24.572 0.514 57.584 1.00 70.62 97 LYS A C 1
ATOM 754 O O . LYS A 1 97 ? -24.287 0.537 58.777 1.00 70.62 97 LYS A O 1
ATOM 759 N N . ALA A 1 98 ? -23.665 0.749 56.635 1.00 61.81 98 ALA A N 1
ATOM 760 C CA . ALA A 1 98 ? -22.278 1.116 56.918 1.00 61.81 98 ALA A CA 1
ATOM 761 C C . ALA A 1 98 ? -22.166 2.494 57.597 1.00 61.81 98 ALA A C 1
ATOM 763 O O . ALA A 1 98 ? -21.375 2.650 58.526 1.00 61.81 98 ALA A O 1
ATOM 764 N N . PHE A 1 99 ? -22.990 3.467 57.196 1.00 62.19 99 PHE A N 1
ATOM 765 C CA . PHE A 1 99 ? -23.061 4.793 57.815 1.00 62.19 99 PHE A CA 1
ATOM 766 C C . PHE A 1 99 ? -23.588 4.735 59.259 1.00 62.19 99 PHE A C 1
ATOM 768 O O . PHE A 1 99 ? -23.001 5.339 60.157 1.00 62.19 99 PHE A O 1
ATOM 775 N N . GLU A 1 100 ? -24.638 3.950 59.518 1.00 67.56 100 GLU A N 1
ATOM 776 C CA . GLU A 1 100 ? -25.153 3.737 60.879 1.00 67.56 100 GLU A CA 1
ATOM 777 C C . GLU A 1 100 ? -24.161 2.982 61.780 1.00 67.56 100 GLU A C 1
ATOM 779 O O . GLU A 1 100 ? -24.023 3.302 62.961 1.00 67.56 100 GLU A O 1
ATOM 784 N N . ILE A 1 101 ? -23.397 2.030 61.232 1.00 66.38 101 ILE A N 1
ATOM 785 C CA . ILE A 1 101 ? -22.311 1.364 61.970 1.00 66.38 101 ILE A CA 1
ATOM 786 C C . ILE A 1 101 ? -21.177 2.355 62.277 1.00 66.38 101 ILE A C 1
ATOM 788 O O . ILE A 1 101 ? -20.691 2.386 63.408 1.00 66.38 101 ILE A O 1
ATOM 792 N N . ALA A 1 102 ? -20.793 3.206 61.318 1.00 60.59 102 ALA A N 1
ATOM 793 C CA . ALA A 1 102 ? -19.760 4.226 61.505 1.00 60.59 102 ALA A CA 1
ATOM 794 C C . ALA A 1 102 ? -20.122 5.243 62.602 1.00 60.59 102 ALA A C 1
ATOM 796 O O . ALA A 1 102 ? -19.260 5.673 63.367 1.00 60.59 102 ALA A O 1
ATOM 797 N N . LYS A 1 103 ? -21.411 5.567 62.744 1.00 58.22 103 LYS A N 1
ATOM 798 C CA . LYS A 1 103 ? -21.930 6.480 63.772 1.00 58.22 103 LYS A CA 1
ATOM 799 C C . LYS A 1 103 ? -21.796 5.944 65.206 1.00 58.22 103 LYS A C 1
ATOM 801 O O . LYS A 1 103 ? -21.802 6.734 66.147 1.00 58.22 103 LYS A O 1
ATOM 806 N N . ARG A 1 104 ? -21.658 4.623 65.394 1.00 63.84 104 ARG A N 1
ATOM 807 C CA . ARG A 1 104 ? -21.436 3.987 66.710 1.00 63.84 104 ARG A CA 1
ATOM 808 C C . ARG A 1 104 ? -19.963 3.846 67.100 1.00 63.84 104 ARG A C 1
ATOM 810 O O . ARG A 1 104 ? -19.682 3.389 68.208 1.00 63.84 104 ARG A O 1
ATOM 817 N N . ILE A 1 105 ? -19.024 4.210 66.230 1.00 63.59 105 ILE A N 1
ATOM 818 C CA . ILE A 1 105 ? -17.598 4.077 66.534 1.00 63.59 105 ILE A CA 1
ATOM 819 C C . ILE A 1 105 ? -17.189 5.213 67.497 1.00 63.59 105 ILE A C 1
ATOM 821 O O . ILE A 1 105 ? -17.452 6.382 67.210 1.00 63.59 105 ILE A O 1
ATOM 825 N N . PRO A 1 106 ? -16.564 4.918 68.654 1.00 45.69 106 PRO A N 1
ATOM 826 C CA . PRO A 1 106 ? -16.219 5.935 69.646 1.00 45.69 106 PRO A CA 1
ATOM 827 C C . PRO A 1 106 ? -15.242 6.978 69.081 1.00 45.69 106 PRO A C 1
ATOM 829 O O . PRO A 1 106 ? -14.292 6.637 68.369 1.00 45.69 106 PRO A O 1
ATOM 832 N N . ILE A 1 107 ? -15.446 8.244 69.470 1.00 54.12 107 ILE A N 1
ATOM 833 C CA . ILE A 1 107 ? -14.748 9.474 69.024 1.00 54.12 107 ILE A CA 1
ATOM 834 C C . ILE A 1 107 ? -13.206 9.355 69.043 1.00 54.12 107 ILE A C 1
ATOM 836 O O . ILE A 1 107 ? -12.522 10.027 68.269 1.00 54.12 107 ILE A O 1
ATOM 840 N N . ILE A 1 108 ? -12.653 8.445 69.852 1.00 52.88 108 ILE A N 1
ATOM 841 C CA . ILE A 1 108 ? -11.214 8.144 69.963 1.00 52.88 108 ILE A CA 1
ATOM 842 C C . ILE A 1 108 ? -10.630 7.589 68.649 1.00 52.88 108 ILE A C 1
ATOM 844 O O . ILE A 1 108 ? -9.488 7.894 68.304 1.00 52.88 108 ILE A O 1
ATOM 848 N N . THR A 1 109 ? -11.408 6.826 67.874 1.00 50.47 109 THR A N 1
ATOM 849 C CA . THR A 1 109 ? -10.991 6.387 66.528 1.00 50.47 109 THR A CA 1
ATOM 850 C C . THR A 1 109 ? -10.974 7.550 65.538 1.00 50.47 109 THR A C 1
ATOM 852 O O . THR A 1 109 ? -10.060 7.612 64.718 1.00 50.47 109 THR A O 1
ATOM 855 N N . SER A 1 110 ? -11.899 8.512 65.686 1.00 57.09 110 SER A N 1
ATOM 856 C CA . SER A 1 110 ? -12.021 9.672 64.797 1.00 57.09 110 SER A CA 1
ATOM 857 C C . SER A 1 110 ? -10.816 10.609 64.876 1.00 57.09 110 SER A C 1
ATOM 859 O O . SER A 1 110 ? -10.405 11.121 63.845 1.00 57.09 110 SER A O 1
ATOM 861 N N . ALA A 1 111 ? -10.198 10.788 66.050 1.00 61.09 111 ALA A N 1
ATOM 862 C CA . ALA A 1 111 ? -9.067 11.705 66.205 1.00 61.09 111 ALA A CA 1
ATOM 863 C C . ALA A 1 111 ? -7.822 11.223 65.440 1.00 61.09 111 ALA A C 1
ATOM 865 O O . ALA A 1 111 ? -7.234 11.992 64.685 1.00 61.09 111 ALA A O 1
ATOM 866 N N . LYS A 1 112 ? -7.454 9.935 65.544 1.00 60.31 112 LYS A N 1
ATOM 867 C CA . LYS A 1 112 ? -6.335 9.376 64.761 1.00 60.31 112 LYS A CA 1
ATOM 868 C C . LYS A 1 112 ? -6.633 9.333 63.264 1.00 60.31 112 LYS A C 1
ATOM 870 O O . LYS A 1 112 ? -5.734 9.607 62.477 1.00 60.31 112 LYS A O 1
ATOM 875 N N . THR A 1 113 ? -7.868 9.031 62.855 1.00 62.50 113 THR A N 1
ATOM 876 C CA . THR A 1 113 ? -8.248 9.122 61.436 1.00 62.50 113 THR A CA 1
ATOM 877 C C . THR A 1 113 ? -8.337 10.558 60.935 1.00 62.50 113 THR A C 1
ATOM 879 O O . THR A 1 113 ? -8.072 10.773 59.764 1.00 62.50 113 THR A O 1
ATOM 882 N N . LEU A 1 114 ? -8.661 11.543 61.778 1.00 60.75 114 LEU A N 1
ATOM 883 C CA . LEU A 1 114 ? -8.692 12.960 61.411 1.00 60.75 114 LEU A CA 1
ATOM 884 C C . LEU A 1 114 ? -7.274 13.496 61.220 1.00 60.75 114 LEU A C 1
ATOM 886 O O . LEU A 1 114 ? -7.009 14.168 60.231 1.00 60.75 114 LEU A O 1
ATOM 890 N N . GLU A 1 115 ? -6.353 13.158 62.121 1.00 72.62 115 GLU A N 1
ATOM 891 C CA . GLU A 1 115 ? -4.937 13.503 61.970 1.00 72.62 115 GLU A CA 1
ATOM 892 C C . GLU A 1 115 ? -4.318 12.794 60.758 1.00 72.62 115 GLU A C 1
ATOM 894 O O . GLU A 1 115 ? -3.645 13.432 59.951 1.00 72.62 115 GLU A O 1
ATOM 899 N N . LEU A 1 116 ? -4.623 11.507 60.546 1.00 70.31 116 LEU A N 1
ATOM 900 C CA . LEU A 1 116 ? -4.191 10.792 59.345 1.00 70.31 116 LEU A CA 1
ATOM 901 C C . LEU A 1 116 ? -4.803 11.399 58.072 1.00 70.31 116 LEU A C 1
ATOM 903 O O . LEU A 1 116 ? -4.076 11.624 57.113 1.00 70.31 116 LEU A O 1
ATOM 907 N N . ALA A 1 117 ? -6.094 11.745 58.071 1.00 71.25 117 ALA A N 1
ATOM 908 C CA . ALA A 1 117 ? -6.761 12.392 56.941 1.00 71.25 117 ALA A CA 1
ATOM 909 C C . ALA A 1 117 ? -6.185 13.784 56.642 1.00 71.25 117 ALA A C 1
ATOM 911 O O . ALA A 1 117 ? -6.015 14.118 55.472 1.00 71.25 117 ALA A O 1
ATOM 912 N N . LYS A 1 118 ? -5.824 14.573 57.665 1.00 74.25 118 LYS A N 1
ATOM 913 C CA . LYS A 1 118 ? -5.122 15.858 57.495 1.00 74.25 118 LYS A CA 1
ATOM 914 C C . LYS A 1 118 ? -3.746 15.662 56.859 1.00 74.25 118 LYS A C 1
ATOM 916 O O . LYS A 1 118 ? -3.407 16.387 55.927 1.00 74.25 118 LYS A O 1
ATOM 921 N N . VAL A 1 119 ? -2.976 14.664 57.305 1.00 81.25 119 VAL A N 1
ATOM 922 C CA . VAL A 1 119 ? -1.672 14.323 56.708 1.00 81.25 119 VAL A CA 1
ATOM 923 C C . VAL A 1 119 ? -1.841 13.857 55.261 1.00 81.25 119 VAL A C 1
ATOM 925 O O . VAL A 1 119 ? -1.101 14.306 54.385 1.00 81.25 119 VAL A O 1
ATOM 928 N N . THR A 1 120 ? -2.835 13.009 54.982 1.00 75.38 120 THR A N 1
ATOM 929 C CA . THR A 1 120 ? -3.145 12.554 53.622 1.00 75.38 120 THR A CA 1
ATOM 930 C C . THR A 1 120 ? -3.554 13.724 52.731 1.00 75.38 120 THR A C 1
ATOM 932 O O . THR A 1 120 ? -3.011 13.852 51.637 1.00 75.38 120 THR A O 1
ATOM 935 N N . GLN A 1 121 ? -4.432 14.623 53.183 1.00 71.25 121 GLN A N 1
ATOM 936 C CA . GLN A 1 121 ? -4.813 15.811 52.411 1.00 71.25 121 GLN A CA 1
ATOM 937 C C . GLN A 1 121 ? -3.624 16.739 52.148 1.00 71.25 121 GLN A C 1
ATOM 939 O O . GLN A 1 121 ? -3.426 17.148 51.005 1.00 71.25 121 GLN A O 1
ATOM 944 N N . PHE A 1 122 ? -2.797 17.016 53.160 1.00 82.50 122 PHE A N 1
ATOM 945 C CA . PHE A 1 122 ? -1.602 17.848 53.003 1.00 82.50 122 PHE A CA 1
ATOM 946 C C . PHE A 1 122 ? -0.629 17.250 51.980 1.00 82.50 122 PHE A C 1
ATOM 948 O O . PHE A 1 122 ? -0.203 17.937 51.052 1.00 82.50 122 PHE A O 1
ATOM 955 N N . LYS A 1 123 ? -0.337 15.944 52.079 1.00 78.44 123 LYS A N 1
ATOM 956 C CA . LYS A 1 123 ? 0.536 15.253 51.118 1.00 78.44 123 LYS A CA 1
ATOM 957 C C . LYS A 1 123 ? -0.056 15.185 49.713 1.00 78.44 123 LYS A C 1
ATOM 959 O O . LYS A 1 123 ? 0.691 15.261 48.742 1.00 78.44 123 LYS A O 1
ATOM 964 N N . THR A 1 124 ? -1.380 15.113 49.598 1.00 78.81 124 THR A N 1
ATOM 965 C CA . THR A 1 124 ? -2.074 15.153 48.303 1.00 78.81 124 THR A CA 1
ATOM 966 C C . THR A 1 124 ? -1.957 16.534 47.652 1.00 78.81 124 THR A C 1
ATOM 968 O O . THR A 1 124 ? -1.677 16.619 46.460 1.00 78.81 124 THR A O 1
ATOM 971 N N . MET A 1 125 ? -2.096 17.618 48.426 1.00 78.94 125 MET A N 1
ATOM 972 C CA . MET A 1 125 ? -1.865 18.988 47.942 1.00 78.94 125 MET A CA 1
ATOM 973 C C . MET A 1 125 ? -0.408 19.221 47.527 1.00 78.94 125 MET A C 1
ATOM 975 O O . MET A 1 125 ? -0.153 19.830 46.492 1.00 78.94 125 MET A O 1
ATOM 979 N N . GLU A 1 126 ? 0.551 18.719 48.308 1.00 85.38 126 GLU A N 1
ATOM 980 C CA . GLU A 1 126 ? 1.981 18.821 47.996 1.00 85.38 126 GLU A CA 1
ATOM 981 C C . GLU A 1 126 ? 2.309 18.104 46.676 1.00 85.38 126 GLU A C 1
ATOM 983 O O . GLU A 1 126 ? 2.966 18.676 45.807 1.00 85.38 126 GLU A O 1
ATOM 988 N N . PHE A 1 127 ? 1.780 16.892 46.484 1.00 81.12 127 PHE A N 1
ATOM 989 C CA . PHE A 1 127 ? 1.935 16.132 45.244 1.00 81.12 127 PHE A CA 1
ATOM 990 C C . PHE A 1 127 ? 1.267 16.818 44.044 1.00 81.12 127 PHE A C 1
ATOM 992 O O . PHE A 1 127 ? 1.866 16.898 42.973 1.00 81.12 127 PHE A O 1
ATOM 999 N N . ALA A 1 128 ? 0.066 17.377 44.221 1.00 78.00 128 ALA A N 1
ATOM 1000 C CA . ALA A 1 128 ? -0.612 18.142 43.175 1.00 78.00 128 ALA A CA 1
ATOM 1001 C C . ALA A 1 128 ? 0.200 19.377 42.744 1.00 78.00 128 ALA A C 1
ATOM 1003 O O . ALA A 1 128 ? 0.329 19.632 41.549 1.00 78.00 128 ALA A O 1
ATOM 1004 N N . ARG A 1 129 ? 0.821 20.091 43.695 1.00 82.88 129 ARG A N 1
ATOM 1005 C CA . ARG A 1 129 ? 1.707 21.230 43.404 1.00 82.88 129 ARG A CA 1
ATOM 1006 C C . ARG A 1 129 ? 2.959 20.807 42.631 1.00 82.88 129 ARG A C 1
ATOM 1008 O O . ARG A 1 129 ? 3.337 21.492 41.688 1.00 82.88 129 ARG A O 1
ATOM 1015 N N . TYR A 1 130 ? 3.561 19.666 42.977 1.00 77.62 130 TYR A N 1
ATOM 1016 C CA . TYR A 1 130 ? 4.678 19.097 42.212 1.00 77.62 130 TYR A CA 1
ATOM 1017 C C . TYR A 1 130 ? 4.279 18.735 40.778 1.00 77.62 130 TYR A C 1
ATOM 1019 O O . TYR A 1 130 ? 5.043 18.987 39.850 1.00 77.62 130 TYR A O 1
ATOM 1027 N N . ILE A 1 131 ? 3.084 18.169 40.579 1.00 76.38 131 ILE A N 1
ATOM 1028 C CA . ILE A 1 131 ? 2.559 17.880 39.238 1.00 76.38 131 ILE A CA 1
ATOM 1029 C C . ILE A 1 131 ? 2.337 19.174 38.452 1.00 76.38 131 ILE A C 1
ATOM 1031 O O . ILE A 1 131 ? 2.665 19.224 37.270 1.00 76.38 131 ILE A O 1
ATOM 1035 N N . GLU A 1 132 ? 1.805 20.220 39.083 1.00 78.19 132 GLU A N 1
ATOM 1036 C CA . GLU A 1 132 ? 1.571 21.505 38.422 1.00 78.19 132 GLU A CA 1
ATOM 1037 C C . GLU A 1 132 ? 2.885 22.207 38.042 1.00 78.19 132 GLU A C 1
ATOM 1039 O O . GLU A 1 132 ? 3.014 22.709 36.926 1.00 78.19 132 GLU A O 1
ATOM 1044 N N . GLU A 1 133 ? 3.892 22.190 38.923 1.00 81.62 133 GLU A N 1
ATOM 1045 C CA . GLU A 1 133 ? 5.244 22.683 38.623 1.00 81.62 133 GLU A CA 1
ATOM 1046 C C . GLU A 1 133 ? 5.891 21.883 37.483 1.00 81.62 133 GLU A C 1
ATOM 1048 O O . GLU A 1 133 ? 6.460 22.472 36.560 1.00 81.62 133 GLU A O 1
ATOM 1053 N N . LEU A 1 134 ? 5.737 20.553 37.485 1.00 78.19 134 LEU A N 1
ATOM 1054 C CA . LEU A 1 134 ? 6.216 19.697 36.403 1.00 78.19 134 LEU A CA 1
ATOM 1055 C C . LEU A 1 134 ? 5.513 20.035 35.080 1.00 78.19 134 LEU A C 1
ATOM 1057 O O . LEU A 1 134 ? 6.189 20.245 34.074 1.00 78.19 134 LEU A O 1
ATOM 1061 N N . ALA A 1 135 ? 4.186 20.183 35.086 1.00 68.12 135 ALA A N 1
ATOM 1062 C CA . ALA A 1 135 ? 3.400 20.566 33.913 1.00 68.12 135 ALA A CA 1
ATOM 1063 C C . ALA A 1 135 ? 3.803 21.938 33.349 1.00 68.12 135 ALA A C 1
ATOM 1065 O O . ALA A 1 135 ? 3.758 22.133 32.139 1.00 68.12 135 ALA A O 1
ATOM 1066 N N . ARG A 1 136 ? 4.240 22.874 34.203 1.00 69.25 136 ARG A N 1
ATOM 1067 C CA . ARG A 1 136 ? 4.719 24.204 33.791 1.00 69.25 136 ARG A CA 1
ATOM 1068 C C . ARG A 1 136 ? 6.133 24.176 33.188 1.00 69.25 136 ARG A C 1
ATOM 1070 O O . ARG A 1 136 ? 6.487 25.085 32.445 1.00 69.25 136 ARG A O 1
ATOM 1077 N N . SER A 1 137 ? 6.930 23.148 33.499 1.00 71.56 137 SER A N 1
ATOM 1078 C CA . SER A 1 137 ? 8.277 22.934 32.938 1.00 71.56 137 SER A CA 1
ATOM 1079 C C . SER A 1 137 ? 8.290 22.118 31.642 1.00 71.56 137 SER A C 1
ATOM 1081 O O . SER A 1 137 ? 9.252 22.186 30.877 1.00 71.56 137 SER A O 1
ATOM 1083 N N . VAL A 1 138 ? 7.219 21.366 31.371 1.00 66.81 138 VAL A N 1
ATOM 1084 C CA . VAL A 1 138 ? 7.020 20.689 30.090 1.00 66.81 138 VAL A CA 1
ATOM 1085 C C . VAL A 1 138 ? 6.508 21.728 29.086 1.00 66.81 138 VAL A C 1
ATOM 1087 O O . VAL A 1 138 ? 5.440 22.299 29.310 1.00 66.81 138 VAL A O 1
ATOM 1090 N N . PRO A 1 139 ? 7.226 22.008 27.981 1.00 54.41 139 PRO A N 1
ATOM 1091 C CA . PRO A 1 139 ? 6.711 22.895 26.947 1.00 54.41 139 PRO A CA 1
ATOM 1092 C C . PRO A 1 139 ? 5.398 22.311 26.417 1.00 54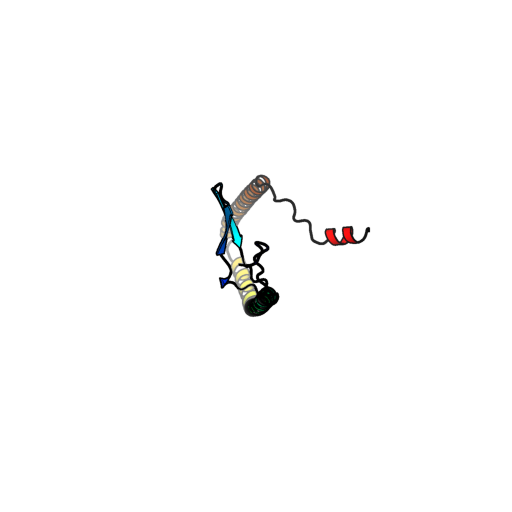.41 139 PRO A C 1
ATOM 1094 O O . PRO A 1 139 ? 5.380 21.200 25.883 1.00 54.41 139 PRO A O 1
ATOM 1097 N N . LEU A 1 140 ? 4.291 23.040 26.600 1.00 52.94 140 LEU A N 1
ATOM 1098 C CA . LEU A 1 140 ? 3.015 22.650 26.014 1.00 52.94 140 LEU A CA 1
ATOM 1099 C C . LEU A 1 140 ? 3.198 22.567 24.488 1.00 52.94 140 LEU A C 1
ATOM 1101 O O . LEU A 1 140 ? 3.695 23.530 23.894 1.00 52.94 140 LEU A O 1
ATOM 1105 N N . PRO A 1 141 ? 2.796 21.467 23.825 1.00 48.47 141 PRO A N 1
ATOM 1106 C CA . PRO A 1 141 ? 2.622 21.497 22.381 1.00 48.47 141 PRO A CA 1
ATOM 1107 C C . PRO A 1 141 ? 1.625 22.617 22.035 1.00 48.47 141 PRO A C 1
ATOM 1109 O O . PRO A 1 141 ? 0.700 22.861 22.820 1.00 48.47 141 PRO A O 1
ATOM 1112 N N . PRO A 1 142 ? 1.812 23.329 20.907 1.00 52.09 142 PRO A N 1
ATOM 1113 C CA . PRO A 1 142 ? 0.936 24.429 20.523 1.00 52.09 142 PRO A CA 1
ATOM 1114 C C . PRO A 1 142 ? -0.517 23.960 20.577 1.00 52.09 142 PRO A C 1
ATOM 1116 O O . PRO A 1 142 ? -0.846 22.885 20.071 1.00 52.09 142 PRO A O 1
ATOM 1119 N N . LEU A 1 143 ? -1.342 24.757 21.263 1.00 51.75 143 LEU A N 1
ATOM 1120 C CA . LEU A 1 143 ? -2.777 24.556 21.434 1.00 51.75 143 LEU A CA 1
ATOM 1121 C C . LEU A 1 143 ? -3.368 24.052 20.117 1.00 51.75 143 LEU A C 1
ATOM 1123 O O . LEU A 1 143 ? -3.315 24.751 19.105 1.00 51.75 143 LEU A O 1
ATOM 1127 N N . ILE A 1 144 ? -3.904 22.830 20.135 1.00 50.97 144 ILE A N 1
ATOM 1128 C CA . ILE A 1 144 ? -4.690 22.303 19.024 1.00 50.97 144 ILE A CA 1
ATOM 1129 C C . ILE A 1 144 ? -5.874 23.253 18.867 1.00 50.97 144 ILE A C 1
ATOM 1131 O O . ILE A 1 144 ? -6.797 23.278 19.684 1.00 50.97 144 ILE A O 1
ATOM 1135 N N . MET A 1 145 ? -5.767 24.088 17.840 1.00 46.69 145 MET A N 1
ATOM 1136 C CA . MET A 1 145 ? -6.757 25.051 17.400 1.00 46.69 145 MET A CA 1
ATOM 1137 C C . MET A 1 145 ? -8.082 24.304 17.234 1.00 46.69 145 MET A C 1
ATOM 1139 O O . MET A 1 145 ? -8.191 23.333 16.484 1.00 46.69 145 MET A O 1
ATOM 1143 N N . ASN A 1 146 ? -9.062 24.683 18.047 1.00 47.91 146 ASN A N 1
ATOM 1144 C CA . ASN A 1 146 ? -10.341 24.000 18.135 1.00 47.91 146 ASN A CA 1
ATOM 1145 C C . ASN A 1 146 ? -11.067 24.126 16.782 1.00 47.91 146 ASN A C 1
ATOM 1147 O O . ASN A 1 146 ? -11.122 25.213 16.211 1.00 47.91 146 ASN A O 1
ATOM 1151 N N . CYS A 1 147 ? -11.671 23.042 16.285 1.00 45.84 147 CYS A N 1
ATOM 1152 C CA . CYS A 1 147 ? -12.321 22.948 14.962 1.00 45.84 147 CYS A CA 1
ATOM 1153 C C . CYS A 1 147 ? -13.538 23.892 14.771 1.00 45.84 147 CYS A C 1
ATOM 1155 O O . CYS A 1 147 ? -14.244 23.820 13.769 1.00 45.84 147 CYS A O 1
ATOM 1157 N N . ARG A 1 148 ? -13.802 24.780 15.735 1.00 46.25 148 ARG A N 1
ATOM 1158 C CA . ARG A 1 148 ? -14.820 25.829 15.664 1.00 46.25 148 ARG A CA 1
ATOM 1159 C C . ARG A 1 148 ? -14.306 27.097 14.968 1.00 46.25 148 ARG A C 1
ATOM 1161 O O . ARG A 1 148 ? -15.096 27.750 14.306 1.00 46.25 148 ARG A O 1
ATOM 1168 N N . THR A 1 149 ? -13.010 27.407 15.052 1.00 49.44 149 THR A N 1
ATOM 1169 C CA . THR A 1 149 ? -12.449 28.661 14.505 1.00 49.44 149 THR A CA 1
ATOM 1170 C C . THR A 1 149 ? -12.257 28.613 12.983 1.00 49.44 149 THR A C 1
ATOM 1172 O O . THR A 1 149 ? -12.398 29.627 12.316 1.00 49.44 149 THR A O 1
ATOM 1175 N N . ILE A 1 150 ? -12.049 27.422 12.405 1.00 48.03 150 ILE A N 1
ATOM 1176 C CA . ILE A 1 150 ? -11.933 27.241 10.942 1.00 48.03 150 ILE A CA 1
ATOM 1177 C C . ILE A 1 150 ? -13.256 27.570 10.226 1.00 48.03 150 ILE A C 1
ATOM 1179 O O . ILE A 1 150 ? -13.246 28.011 9.082 1.00 48.03 150 ILE A O 1
ATOM 1183 N N . MET A 1 151 ? -14.406 27.383 10.884 1.00 50.25 151 MET A N 1
ATOM 1184 C CA . MET A 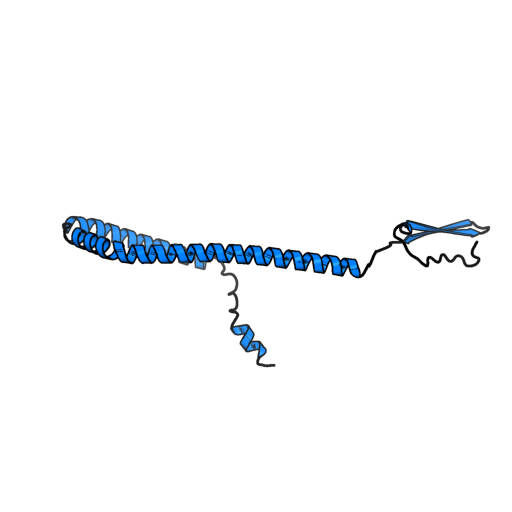1 151 ? -15.700 27.669 10.256 1.00 50.25 151 MET A CA 1
ATOM 1185 C C . MET A 1 151 ? -16.031 29.169 10.221 1.00 50.25 151 MET A C 1
ATOM 1187 O O . MET A 1 151 ? -16.846 29.572 9.398 1.00 50.25 151 MET A O 1
ATOM 1191 N N . GLU A 1 152 ? -15.390 29.992 11.059 1.00 50.56 152 GLU A N 1
ATOM 1192 C CA . GLU A 1 152 ? -15.565 31.452 11.039 1.00 50.56 152 GLU A CA 1
ATOM 1193 C C . GLU A 1 152 ? -14.668 32.136 9.986 1.00 50.56 152 GLU A C 1
ATOM 1195 O O . GLU A 1 152 ? -15.099 33.118 9.395 1.00 50.56 152 GLU A O 1
ATOM 1200 N N . GLU A 1 153 ? -13.499 31.579 9.638 1.00 47.69 153 GLU A N 1
ATOM 1201 C CA . GLU A 1 153 ? -12.630 32.121 8.566 1.00 47.69 153 GLU A CA 1
ATOM 1202 C C . GLU A 1 153 ? -13.081 31.762 7.134 1.00 47.69 153 GLU A C 1
ATOM 1204 O O . GLU A 1 153 ? -12.636 32.385 6.174 1.00 47.69 153 GLU A O 1
ATOM 1209 N N . ILE A 1 154 ? -13.980 30.786 6.953 1.00 52.72 154 ILE A N 1
ATOM 1210 C CA . ILE A 1 154 ? -14.503 30.400 5.622 1.00 52.72 154 ILE A CA 1
ATOM 1211 C C . ILE A 1 154 ? -15.720 31.256 5.207 1.00 52.72 154 ILE A C 1
ATOM 1213 O O . ILE A 1 154 ? -16.139 31.214 4.054 1.00 52.72 154 ILE A O 1
ATOM 1217 N N . MET A 1 155 ? -16.284 32.064 6.113 1.00 49.22 155 MET A N 1
ATOM 1218 C CA . MET A 1 155 ? -17.451 32.915 5.830 1.00 49.22 155 MET A CA 1
ATOM 1219 C C . MET A 1 155 ? -17.126 34.397 5.560 1.00 49.22 155 MET A C 1
ATOM 1221 O O . MET A 1 155 ? -18.053 35.175 5.347 1.00 49.22 155 MET A O 1
ATOM 1225 N N . GLU A 1 156 ? -15.848 34.789 5.515 1.00 46.97 156 GLU A N 1
ATOM 1226 C CA . GLU A 1 156 ? -15.403 36.142 5.121 1.00 46.97 156 GLU A CA 1
ATOM 1227 C C . GLU A 1 156 ? -14.589 36.163 3.809 1.00 46.97 156 GLU A C 1
ATOM 1229 O O . GLU A 1 156 ? -13.616 36.907 3.672 1.00 46.97 156 GLU A O 1
ATOM 1234 N N . VAL A 1 157 ? -15.010 35.379 2.807 1.00 43.19 157 VAL A N 1
ATOM 1235 C CA . VAL A 1 157 ? -14.613 35.576 1.396 1.00 43.19 157 VAL A CA 1
ATOM 1236 C C . VAL A 1 157 ? -15.831 35.521 0.487 1.00 43.19 157 VAL A C 1
ATOM 1238 O O . VAL A 1 157 ? -16.599 34.538 0.593 1.00 43.19 157 VAL A O 1
#

pLDDT: mean 76.24, std 15.99, range [43.19, 97.88]